Protein AF-A0A952NYY2-F1 (afdb_monomer)

Sequence (61 aa):
MAKSRQDELIKFDSRMIDWNLSRGIITKEEYEKHLASLPDLSAQAEKIELDETSDSSDILN

Foldseek 3Di:
DDDDPVNVCQLQPPVCVVVCCVVVVDDPVRNVVVVVPDDPCVVVDDDDDDDPPPPDDPPDD

pLDDT: mean 82.97, std 15.92, range [44.09, 96.81]

Mean predicted aligned error: 10.51 Å

Structure (mmCIF, N/CA/C/O backbone):
data_AF-A0A952NYY2-F1
#
_entry.id   AF-A0A952NYY2-F1
#
loop_
_atom_site.group_PDB
_atom_site.id
_atom_site.type_symbol
_atom_site.label_atom_id
_atom_site.label_alt_id
_atom_site.label_comp_id
_atom_site.label_asym_id
_atom_site.label_entity_id
_atom_site.label_seq_id
_atom_site.pdbx_PDB_ins_code
_atom_site.Cartn_x
_atom_site.Cartn_y
_atom_site.Cartn_z
_atom_site.occupancy
_atom_site.B_iso_or_equiv
_atom_site.auth_seq_id
_atom_site.auth_comp_id
_atom_site.auth_asym_id
_atom_site.auth_atom_id
_atom_site.pdbx_PDB_model_num
ATOM 1 N N . MET A 1 1 ? 2.896 20.029 17.792 1.00 44.09 1 MET A N 1
ATOM 2 C CA . MET A 1 1 ? 4.010 19.074 17.610 1.00 44.09 1 MET A CA 1
ATOM 3 C C . MET A 1 1 ? 4.175 18.841 16.119 1.00 44.09 1 MET A C 1
ATOM 5 O O . MET A 1 1 ? 3.180 18.541 15.472 1.00 44.09 1 MET A O 1
ATOM 9 N N . ALA A 1 2 ? 5.365 19.064 15.563 1.00 53.16 2 ALA A N 1
ATOM 10 C CA . ALA A 1 2 ? 5.639 18.732 14.166 1.00 53.16 2 ALA A CA 1
ATOM 11 C C . ALA A 1 2 ? 5.747 17.203 14.038 1.00 53.16 2 ALA A C 1
ATOM 13 O O . ALA A 1 2 ? 6.441 16.587 14.844 1.00 53.16 2 ALA A O 1
ATOM 14 N N . LYS A 1 3 ? 5.036 16.597 13.081 1.00 60.34 3 LYS A N 1
ATOM 15 C CA . LYS A 1 3 ? 5.157 15.160 12.786 1.00 60.34 3 LYS A CA 1
ATOM 16 C C . LYS A 1 3 ? 6.540 14.893 12.195 1.00 60.34 3 LYS A C 1
ATOM 18 O O . LYS A 1 3 ? 6.981 15.647 11.327 1.00 60.34 3 LYS A O 1
ATOM 23 N N . SER A 1 4 ? 7.232 13.867 12.678 1.00 74.88 4 SER A N 1
ATOM 24 C CA . SER A 1 4 ? 8.550 13.512 12.159 1.00 74.88 4 SER A CA 1
ATOM 25 C C . SER A 1 4 ? 8.413 12.660 10.892 1.00 74.88 4 SER A C 1
ATOM 27 O O . SER A 1 4 ? 7.430 11.948 10.704 1.00 74.88 4 SER 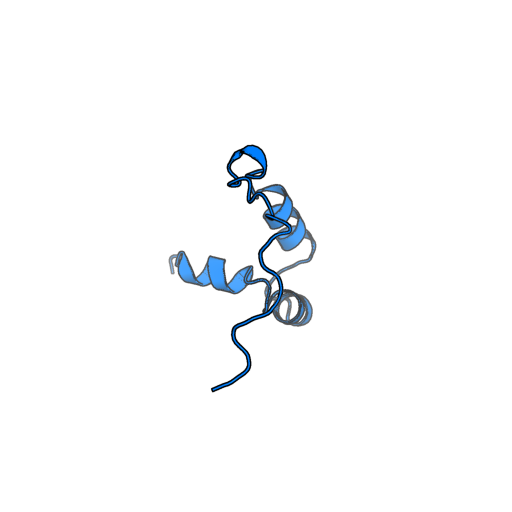A O 1
ATOM 29 N N . ARG A 1 5 ? 9.425 12.692 10.018 1.00 69.81 5 ARG A N 1
ATOM 30 C CA . ARG A 1 5 ? 9.472 11.856 8.801 1.00 69.81 5 ARG A CA 1
ATOM 31 C C . ARG A 1 5 ? 9.420 10.352 9.120 1.00 69.81 5 ARG A C 1
ATOM 33 O O . ARG A 1 5 ? 8.996 9.558 8.291 1.00 69.81 5 ARG A O 1
ATOM 40 N N . GLN A 1 6 ? 9.859 9.974 10.321 1.00 71.75 6 GLN A N 1
ATOM 41 C CA . GLN A 1 6 ? 9.839 8.600 10.824 1.00 71.75 6 GLN A CA 1
ATOM 42 C C . GLN A 1 6 ? 8.414 8.139 11.155 1.00 71.75 6 GLN A C 1
ATOM 44 O O . GLN A 1 6 ? 8.068 6.997 10.865 1.00 71.75 6 GLN A O 1
ATOM 49 N N . ASP A 1 7 ? 7.569 9.034 11.672 1.00 73.62 7 ASP A N 1
ATOM 50 C CA . ASP A 1 7 ? 6.172 8.716 11.991 1.00 73.62 7 ASP A CA 1
ATOM 51 C C . ASP A 1 7 ? 5.366 8.376 10.726 1.00 73.62 7 ASP A C 1
ATOM 53 O O . ASP A 1 7 ? 4.514 7.489 10.746 1.00 73.62 7 ASP A O 1
ATOM 57 N N . GLU A 1 8 ? 5.654 9.044 9.603 1.00 75.12 8 GLU A N 1
ATOM 58 C CA . GLU A 1 8 ? 5.013 8.745 8.315 1.00 75.12 8 GLU A CA 1
ATOM 59 C C . GLU A 1 8 ? 5.480 7.417 7.714 1.00 75.12 8 GLU A C 1
ATOM 61 O O . GLU A 1 8 ? 4.666 6.681 7.158 1.00 75.12 8 GLU A O 1
ATOM 66 N N . LEU A 1 9 ? 6.763 7.076 7.869 1.00 77.12 9 LEU A N 1
ATOM 67 C CA . LEU A 1 9 ? 7.300 5.796 7.400 1.00 77.12 9 LEU A CA 1
ATOM 68 C C . LEU A 1 9 ? 6.662 4.610 8.130 1.00 77.12 9 LEU A C 1
ATOM 70 O O . LEU A 1 9 ? 6.347 3.610 7.498 1.00 77.12 9 LEU A O 1
ATOM 74 N N . ILE A 1 10 ? 6.415 4.733 9.436 1.00 87.00 10 ILE A N 1
ATOM 75 C CA . ILE A 1 10 ? 5.747 3.684 10.224 1.00 87.00 10 ILE A CA 1
ATOM 76 C C . ILE A 1 10 ? 4.262 3.579 9.849 1.00 87.00 10 ILE A C 1
ATOM 78 O O . ILE A 1 10 ? 3.708 2.481 9.788 1.00 87.00 10 ILE A O 1
ATOM 82 N N . LYS A 1 11 ? 3.611 4.719 9.573 1.00 89.38 11 LYS A N 1
ATOM 83 C CA . LYS A 1 11 ? 2.190 4.785 9.196 1.00 89.38 11 LYS A CA 1
ATOM 84 C C . LYS A 1 11 ? 1.895 3.944 7.946 1.00 89.38 11 LYS A C 1
ATOM 86 O O . LYS A 1 11 ? 0.862 3.271 7.903 1.00 89.38 11 LYS A O 1
ATOM 91 N N . PHE A 1 12 ? 2.802 3.967 6.969 1.00 93.75 12 PHE A N 1
ATOM 92 C CA . PHE A 1 12 ? 2.659 3.256 5.698 1.00 93.75 12 PHE A CA 1
ATOM 93 C C . PHE A 1 12 ? 3.625 2.069 5.522 1.00 93.75 12 PHE A C 1
ATOM 95 O O . PHE A 1 12 ? 3.785 1.571 4.409 1.00 93.75 12 PHE A O 1
ATOM 102 N N . ASP A 1 13 ? 4.249 1.585 6.605 1.00 93.50 13 ASP A N 1
ATOM 103 C CA . ASP A 1 13 ? 5.075 0.372 6.565 1.00 93.50 13 ASP A CA 1
ATOM 104 C C . ASP A 1 13 ? 4.209 -0.820 6.140 1.00 93.50 13 ASP A C 1
ATOM 106 O O . ASP A 1 13 ? 3.181 -1.107 6.762 1.00 93.50 13 ASP A O 1
ATOM 110 N N . SER A 1 14 ? 4.629 -1.527 5.088 1.00 92.50 14 SER A N 1
ATOM 111 C CA . SER A 1 14 ? 3.870 -2.627 4.479 1.00 92.50 14 SER A CA 1
ATOM 112 C C . SER A 1 14 ? 3.532 -3.748 5.464 1.00 92.50 14 SER A C 1
ATOM 114 O O . SER A 1 14 ? 2.493 -4.387 5.324 1.00 92.50 14 SER A O 1
ATOM 116 N N . ARG A 1 15 ? 4.356 -3.956 6.498 1.00 93.75 15 ARG A N 1
ATOM 117 C CA . ARG A 1 15 ? 4.133 -4.970 7.542 1.00 93.75 15 ARG A CA 1
ATOM 118 C C . ARG A 1 15 ? 3.096 -4.531 8.573 1.00 93.75 15 ARG A C 1
ATOM 120 O O . ARG A 1 15 ? 2.622 -5.355 9.349 1.00 93.75 15 ARG A O 1
ATOM 127 N N . MET A 1 16 ? 2.774 -3.239 8.615 1.00 94.88 16 MET A N 1
ATOM 128 C CA . MET A 1 16 ? 1.865 -2.639 9.589 1.00 94.88 16 MET A CA 1
ATOM 129 C C . MET A 1 16 ? 0.554 -2.138 8.982 1.00 94.88 16 MET A C 1
ATOM 131 O O . MET A 1 16 ? -0.341 -1.801 9.751 1.00 94.88 16 MET A O 1
ATOM 135 N N . ILE A 1 17 ? 0.401 -2.106 7.652 1.00 94.81 17 ILE A N 1
ATOM 136 C CA . ILE A 1 17 ? -0.788 -1.556 6.975 1.00 94.81 17 ILE A CA 1
ATOM 137 C C . ILE A 1 17 ? -2.098 -2.136 7.509 1.00 94.81 17 ILE A C 1
ATOM 139 O O . ILE A 1 17 ? -2.954 -1.374 7.958 1.00 94.81 17 ILE A O 1
ATOM 143 N N . ASP A 1 18 ? -2.243 -3.461 7.529 1.00 95.12 18 ASP A N 1
ATOM 144 C CA . ASP A 1 18 ? -3.488 -4.104 7.967 1.00 95.12 18 ASP A CA 1
ATOM 145 C C . ASP A 1 18 ? -3.785 -3.814 9.441 1.00 95.12 18 ASP A C 1
ATOM 147 O O . ASP A 1 18 ? -4.920 -3.518 9.827 1.00 95.12 18 ASP A O 1
ATOM 151 N N . TRP A 1 19 ? -2.742 -3.825 10.274 1.00 95.69 19 TRP A N 1
ATOM 152 C CA . TRP A 1 19 ? -2.861 -3.479 11.684 1.00 95.69 19 TRP A CA 1
ATOM 153 C C . TRP A 1 19 ? -3.279 -2.012 11.863 1.00 95.69 19 TRP A C 1
ATOM 155 O O . TRP A 1 19 ? -4.225 -1.729 12.601 1.00 95.69 19 TRP A O 1
ATOM 165 N N . ASN A 1 20 ? -2.651 -1.088 11.136 1.00 95.44 20 ASN A N 1
ATOM 166 C CA . ASN A 1 20 ? -2.959 0.338 11.170 1.00 95.44 20 ASN A CA 1
ATOM 167 C C . ASN A 1 20 ? -4.386 0.639 10.677 1.00 95.44 20 ASN A C 1
ATOM 169 O O . ASN A 1 20 ? -5.074 1.456 11.293 1.00 95.44 20 ASN A O 1
ATOM 173 N N . LEU A 1 21 ? -4.852 -0.037 9.621 1.00 95.62 21 LEU A N 1
ATOM 174 C CA . LEU A 1 21 ? -6.227 0.062 9.115 1.00 95.62 21 LEU A CA 1
ATOM 175 C C . LEU A 1 21 ? -7.230 -0.445 10.153 1.00 95.62 21 LEU A C 1
ATOM 177 O O . LEU A 1 21 ? -8.196 0.247 10.471 1.00 95.62 21 LEU A O 1
ATOM 181 N N . SER A 1 22 ? -6.973 -1.621 10.739 1.00 96.44 22 SER A N 1
ATOM 182 C CA . SER A 1 22 ? -7.863 -2.220 11.744 1.00 96.44 22 SER A CA 1
ATOM 183 C C . SER A 1 22 ? -8.013 -1.361 13.006 1.00 96.44 22 SER A C 1
ATOM 185 O O . SER A 1 22 ? -9.046 -1.406 13.672 1.00 96.44 22 SER A O 1
ATOM 187 N N . ARG A 1 23 ? -6.994 -0.552 13.327 1.00 95.25 23 ARG A N 1
ATOM 188 C CA . ARG A 1 23 ? -6.988 0.373 14.468 1.00 95.25 23 ARG A CA 1
ATOM 189 C C . ARG A 1 23 ? -7.409 1.802 14.132 1.00 95.25 23 ARG A C 1
ATOM 191 O O . ARG A 1 23 ? -7.425 2.637 15.032 1.00 95.25 23 ARG A O 1
ATOM 198 N N . GLY A 1 24 ? -7.727 2.097 12.871 1.00 94.19 24 GLY A N 1
ATOM 199 C CA . GLY A 1 24 ? -8.084 3.447 12.426 1.00 94.19 24 GLY A CA 1
ATOM 200 C C . GLY A 1 24 ? -6.935 4.458 12.508 1.00 94.19 24 GLY A C 1
ATOM 201 O O . GLY A 1 24 ? -7.181 5.661 12.537 1.00 94.19 24 GLY A O 1
ATOM 202 N N . ILE A 1 25 ? -5.683 3.989 12.555 1.00 93.81 25 ILE A N 1
ATOM 203 C CA . ILE A 1 25 ? -4.484 4.843 12.492 1.00 93.81 25 ILE A CA 1
ATOM 204 C C . ILE A 1 25 ? -4.355 5.455 11.093 1.00 93.81 25 ILE A C 1
ATOM 206 O O . ILE A 1 25 ? -3.900 6.593 10.943 1.00 93.81 25 ILE A O 1
ATOM 210 N N . ILE A 1 26 ? -4.767 4.696 10.074 1.00 94.81 26 ILE A N 1
ATOM 211 C CA . ILE A 1 26 ? -4.911 5.155 8.693 1.00 94.81 26 ILE A CA 1
ATOM 212 C C . ILE A 1 26 ? -6.301 4.789 8.185 1.00 94.81 26 ILE A C 1
ATOM 214 O O . ILE A 1 26 ? -6.850 3.758 8.581 1.00 94.81 2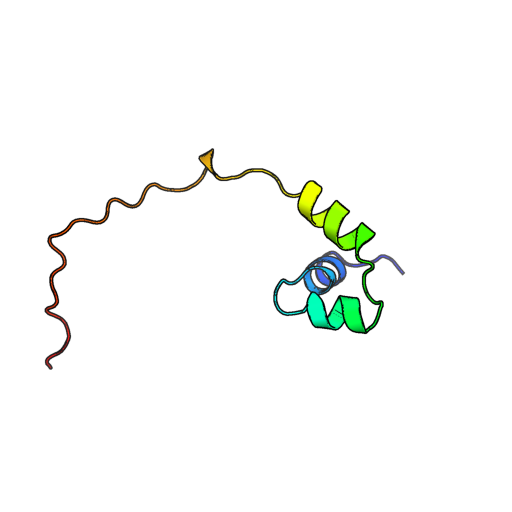6 ILE A O 1
ATOM 218 N N . THR A 1 27 ? -6.861 5.600 7.293 1.00 96.31 27 THR A N 1
ATOM 219 C CA . THR A 1 27 ? -8.071 5.213 6.554 1.00 96.31 27 THR A CA 1
ATOM 220 C C . THR A 1 27 ? -7.709 4.515 5.245 1.00 96.31 27 THR A C 1
ATOM 222 O O . THR A 1 27 ? -6.594 4.643 4.733 1.00 96.31 27 THR A O 1
ATOM 225 N N . LYS A 1 28 ? -8.678 3.797 4.668 1.00 95.38 28 LYS A N 1
ATOM 226 C CA . LYS A 1 28 ? -8.518 3.185 3.344 1.00 95.38 28 LYS A CA 1
ATOM 227 C C . LYS A 1 28 ? -8.216 4.236 2.268 1.00 95.38 28 LYS A C 1
ATOM 229 O O . LYS A 1 28 ? -7.310 4.042 1.471 1.00 95.38 28 LYS A O 1
ATOM 234 N N . GLU A 1 29 ? -8.911 5.370 2.307 1.00 96.81 29 GLU A N 1
ATOM 235 C CA . GLU A 1 29 ? -8.707 6.489 1.376 1.00 96.81 29 GLU A CA 1
ATOM 236 C C . GLU A 1 29 ? -7.303 7.102 1.505 1.00 96.81 29 GLU A C 1
ATOM 238 O O . GLU A 1 29 ? -6.654 7.400 0.503 1.00 96.81 29 GLU A O 1
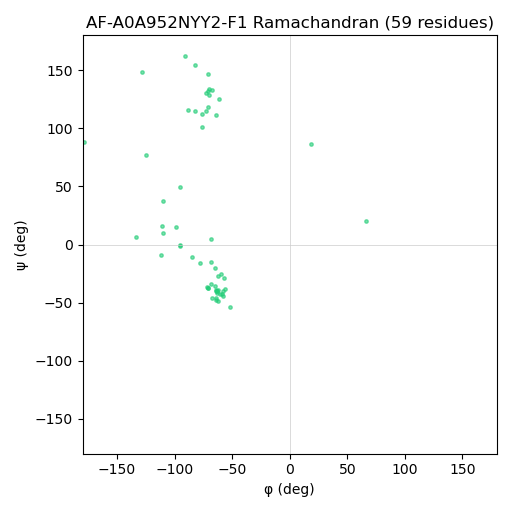ATOM 243 N N . GLU A 1 30 ? -6.800 7.271 2.734 1.00 94.62 30 GLU A N 1
ATOM 244 C CA . GLU A 1 30 ? -5.433 7.749 2.966 1.00 94.62 30 GLU A CA 1
ATOM 245 C C . GLU A 1 30 ? -4.391 6.775 2.410 1.00 94.62 30 GLU A C 1
ATOM 247 O O . GLU A 1 30 ? -3.392 7.210 1.834 1.00 94.62 30 GLU A O 1
ATOM 252 N N . TYR A 1 31 ? -4.621 5.470 2.571 1.00 95.12 31 TYR A N 1
ATOM 253 C CA . TYR A 1 31 ? -3.737 4.438 2.044 1.00 95.12 31 TYR A CA 1
ATOM 254 C C . TYR A 1 31 ? -3.744 4.402 0.511 1.00 95.12 31 TYR A C 1
ATOM 256 O O . TYR A 1 31 ? -2.681 4.416 -0.106 1.00 95.12 31 TYR A O 1
ATOM 264 N N . GLU A 1 32 ? -4.917 4.454 -0.118 1.00 96.00 32 GLU A N 1
ATOM 265 C CA . GLU A 1 32 ? -5.045 4.522 -1.579 1.00 96.00 32 GLU A CA 1
ATOM 266 C C . GLU A 1 32 ? -4.367 5.773 -2.151 1.00 96.00 32 GLU A C 1
ATOM 268 O O . GLU A 1 32 ? -3.629 5.692 -3.134 1.00 96.00 32 GLU A O 1
ATOM 273 N N . LYS A 1 33 ? -4.538 6.928 -1.496 1.00 95.50 33 LYS A N 1
ATOM 274 C CA . LYS A 1 33 ? -3.848 8.166 -1.875 1.00 95.50 33 LYS A CA 1
ATOM 275 C C . LYS A 1 33 ? -2.329 8.043 -1.741 1.00 95.50 33 LYS A C 1
ATOM 277 O O . LYS A 1 33 ? -1.606 8.568 -2.585 1.00 95.50 33 LYS A O 1
ATOM 282 N N . HIS A 1 34 ? -1.846 7.368 -0.697 1.00 93.38 34 HIS A N 1
ATOM 283 C CA . HIS A 1 34 ? -0.421 7.100 -0.530 1.00 93.38 34 HIS A CA 1
ATOM 284 C C . HIS A 1 34 ? 0.115 6.231 -1.674 1.00 93.38 34 HIS A C 1
ATOM 286 O O . HIS A 1 34 ? 1.089 6.622 -2.313 1.00 93.38 34 HIS A O 1
ATOM 292 N N . LEU A 1 35 ? -0.559 5.125 -2.001 1.00 93.81 35 LEU A N 1
ATOM 293 C CA . LEU A 1 35 ? -0.177 4.253 -3.116 1.00 93.81 35 LEU A CA 1
ATOM 294 C C . LEU A 1 35 ? -0.150 5.005 -4.452 1.00 93.81 35 LEU A C 1
ATOM 296 O O . LEU A 1 35 ? 0.817 4.888 -5.198 1.00 93.81 35 LEU A O 1
ATOM 300 N N . ALA A 1 36 ? -1.161 5.833 -4.724 1.00 95.62 36 ALA A N 1
ATOM 301 C CA . ALA A 1 36 ? -1.224 6.646 -5.939 1.00 95.62 36 ALA A CA 1
ATOM 302 C C . ALA A 1 36 ? -0.119 7.716 -6.025 1.00 95.62 36 ALA A C 1
ATOM 304 O 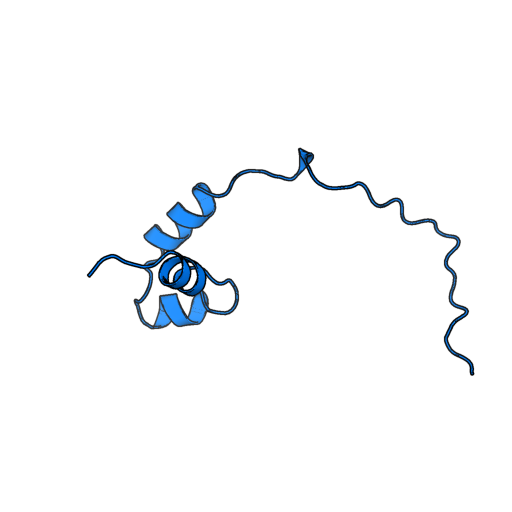O . ALA A 1 36 ? 0.169 8.216 -7.109 1.00 95.62 36 ALA A O 1
ATOM 305 N N . SER A 1 37 ? 0.487 8.091 -4.893 1.00 94.38 37 SER A N 1
ATOM 306 C CA . SER A 1 37 ? 1.593 9.053 -4.847 1.00 94.38 37 SER A CA 1
ATOM 307 C C . SER A 1 37 ? 2.971 8.429 -5.085 1.00 94.38 37 SER A C 1
ATOM 309 O O . SER A 1 37 ? 3.943 9.167 -5.255 1.00 94.38 37 SER A O 1
ATOM 311 N N . LEU A 1 38 ? 3.076 7.094 -5.085 1.00 92.19 38 LEU A N 1
ATOM 312 C CA . LEU A 1 38 ? 4.348 6.409 -5.299 1.00 92.19 38 LEU A CA 1
ATOM 313 C C . LEU A 1 38 ? 4.789 6.550 -6.766 1.00 92.19 38 LEU A C 1
ATOM 315 O O . LEU A 1 38 ? 3.985 6.321 -7.671 1.00 92.19 38 LEU A O 1
ATOM 319 N N . PRO A 1 39 ? 6.054 6.926 -7.027 1.00 94.31 39 PRO A N 1
ATOM 320 C CA . PRO A 1 39 ? 6.562 7.031 -8.387 1.00 94.31 39 PRO A CA 1
ATOM 321 C C . PRO A 1 39 ? 6.726 5.645 -9.019 1.00 94.31 39 PRO A C 1
ATOM 323 O O . PRO A 1 39 ? 7.116 4.687 -8.349 1.00 94.31 39 PRO A O 1
ATOM 326 N N . ASP A 1 40 ? 6.508 5.559 -10.330 1.00 93.81 40 ASP A N 1
ATOM 327 C CA . ASP A 1 40 ? 6.927 4.393 -11.103 1.00 93.81 40 ASP A CA 1
ATOM 328 C C . ASP A 1 40 ? 8.454 4.414 -11.263 1.00 93.81 40 ASP A C 1
ATOM 330 O O . ASP A 1 40 ? 9.026 5.316 -11.880 1.00 93.81 40 ASP A O 1
ATOM 334 N N . LEU A 1 41 ? 9.116 3.424 -10.667 1.00 93.50 41 LEU A N 1
ATOM 335 C CA . LEU A 1 41 ? 10.567 3.246 -10.718 1.00 93.50 41 LEU A CA 1
ATOM 336 C C . LEU A 1 41 ? 10.968 2.025 -11.557 1.00 93.50 41 LEU A C 1
ATOM 338 O O . LEU A 1 41 ? 12.139 1.654 -11.559 1.00 93.50 41 LEU A O 1
ATOM 342 N N . SER A 1 42 ? 10.033 1.404 -12.286 1.00 89.69 42 SER A N 1
ATOM 343 C CA . SER A 1 42 ? 10.296 0.201 -13.090 1.00 89.69 42 SER A CA 1
ATOM 344 C C . SER A 1 42 ? 11.419 0.405 -14.113 1.00 89.69 42 SER A C 1
ATOM 346 O O . SER A 1 42 ? 12.270 -0.464 -14.279 1.00 89.69 42 SER A O 1
ATOM 348 N N . ALA A 1 43 ? 11.491 1.586 -14.731 1.00 91.62 43 ALA A N 1
ATOM 349 C CA . ALA A 1 43 ? 12.546 1.948 -15.679 1.00 91.62 43 ALA A CA 1
ATOM 350 C C . ALA A 1 43 ? 13.942 2.116 -15.043 1.00 91.62 43 ALA A C 1
ATOM 352 O O . ALA A 1 43 ? 14.934 2.163 -15.763 1.00 91.62 43 ALA A O 1
ATOM 353 N N . GLN A 1 44 ? 14.026 2.237 -13.714 1.00 93.88 44 GLN A N 1
ATOM 354 C CA . GLN A 1 44 ? 15.284 2.364 -12.968 1.00 93.88 44 GLN A CA 1
ATOM 355 C C . GLN A 1 44 ? 15.785 1.014 -12.437 1.00 93.88 44 GLN A C 1
ATOM 357 O O . GLN A 1 44 ? 16.831 0.963 -11.793 1.00 93.88 44 GLN A O 1
ATOM 362 N N . ALA A 1 45 ? 15.040 -0.070 -12.672 1.00 91.44 45 ALA A N 1
ATOM 363 C CA . ALA A 1 45 ? 15.427 -1.396 -12.227 1.00 91.44 45 ALA A CA 1
ATOM 364 C C . ALA A 1 45 ? 16.637 -1.911 -13.019 1.00 91.44 45 ALA A C 1
ATOM 366 O O . ALA A 1 45 ? 16.678 -1.841 -14.249 1.00 91.44 45 ALA A O 1
ATOM 367 N N . GLU A 1 46 ? 17.612 -2.467 -12.305 1.00 91.88 46 GLU A N 1
ATOM 368 C CA . GLU A 1 46 ? 18.720 -3.193 -12.916 1.00 91.88 46 GLU A CA 1
ATOM 369 C C . GLU A 1 46 ? 18.203 -4.510 -13.507 1.00 91.88 46 GLU A C 1
ATOM 371 O O . GLU A 1 46 ? 17.514 -5.288 -12.841 1.00 91.88 46 GLU A O 1
ATOM 376 N N . LYS A 1 47 ? 18.520 -4.761 -14.780 1.00 88.06 47 LYS A N 1
ATOM 377 C CA . LYS A 1 47 ? 18.180 -6.021 -15.437 1.00 88.06 47 LYS A CA 1
ATOM 378 C C . LYS A 1 47 ? 19.152 -7.096 -14.958 1.00 88.06 47 LYS A C 1
ATOM 380 O O . LYS A 1 47 ? 20.325 -7.0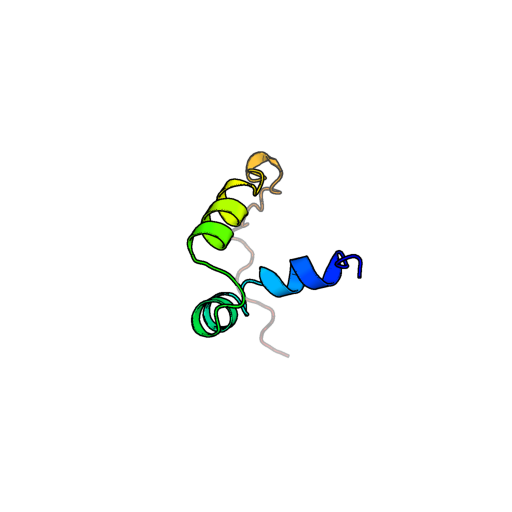63 -15.311 1.00 88.06 47 LYS A O 1
ATOM 385 N N . ILE A 1 48 ? 18.647 -8.068 -14.208 1.00 87.69 48 ILE A N 1
ATOM 386 C CA . ILE A 1 48 ? 19.403 -9.272 -13.862 1.00 87.69 48 ILE A CA 1
ATOM 387 C C . ILE A 1 48 ? 19.173 -10.302 -14.968 1.00 87.69 48 ILE A C 1
ATOM 389 O O . ILE A 1 48 ? 18.045 -10.748 -15.186 1.00 87.69 48 ILE A O 1
ATOM 393 N N . GLU A 1 49 ? 20.234 -10.658 -15.689 1.00 85.00 49 GLU A N 1
ATOM 394 C CA . GLU A 1 49 ? 20.220 -11.805 -16.596 1.00 85.00 49 GLU A CA 1
ATOM 395 C C . GLU A 1 49 ? 20.476 -13.062 -15.761 1.00 85.00 49 GLU A C 1
ATOM 397 O O . GLU A 1 49 ? 21.517 -13.196 -15.121 1.00 85.00 49 GLU A O 1
ATOM 402 N N . LEU A 1 50 ? 19.479 -13.945 -15.692 1.00 81.88 50 LEU A N 1
ATOM 403 C CA . LEU A 1 50 ? 19.636 -15.248 -15.059 1.00 81.88 50 LEU A CA 1
ATOM 404 C C . LEU A 1 50 ? 20.423 -16.129 -16.028 1.00 81.88 50 LEU A C 1
ATOM 406 O O . LEU A 1 50 ? 19.868 -16.610 -17.013 1.00 81.88 50 LEU A O 1
ATOM 410 N N . ASP A 1 51 ? 21.718 -16.284 -15.772 1.00 75.81 51 ASP A N 1
ATOM 411 C CA . ASP A 1 51 ? 22.553 -17.218 -16.519 1.00 75.81 51 ASP A CA 1
ATOM 412 C C . ASP A 1 51 ? 22.150 -18.645 -16.113 1.00 75.81 51 ASP A C 1
ATOM 414 O O . ASP A 1 51 ? 22.249 -19.017 -14.938 1.00 75.81 51 ASP A O 1
ATOM 418 N N . GLU A 1 52 ? 21.671 -19.452 -17.064 1.00 67.88 52 GLU A N 1
ATOM 419 C CA . GLU A 1 52 ? 21.230 -20.837 -16.810 1.00 67.88 52 GLU A CA 1
ATOM 420 C C . GLU A 1 52 ? 22.39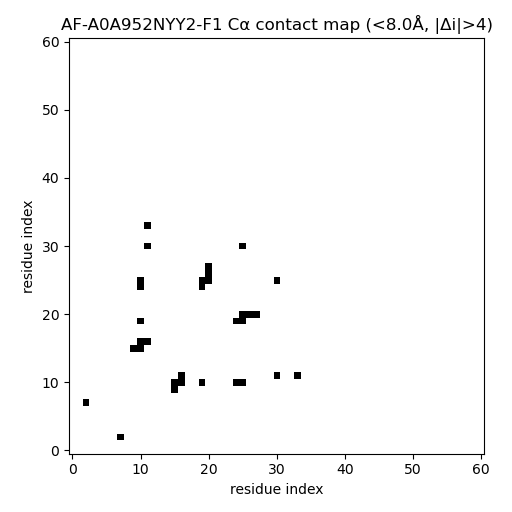2 -21.784 -16.437 1.00 67.88 52 GLU A C 1
ATOM 422 O O . GLU A 1 52 ? 22.188 -22.976 -16.246 1.00 67.88 52 GLU A O 1
ATOM 427 N N . THR A 1 53 ? 23.620 -21.278 -16.286 1.00 60.06 53 THR A N 1
ATOM 428 C CA . THR A 1 53 ? 24.814 -22.064 -15.934 1.00 60.06 53 THR A CA 1
ATOM 429 C C . THR A 1 53 ? 25.205 -22.009 -14.456 1.00 60.06 53 THR A C 1
ATOM 431 O O . THR A 1 53 ? 26.310 -22.414 -14.104 1.00 60.06 53 THR A O 1
ATOM 434 N N . SER A 1 54 ? 24.322 -21.548 -13.567 1.00 57.66 54 SER A N 1
ATOM 435 C CA . SER A 1 54 ? 24.530 -21.651 -12.112 1.00 57.66 54 SER A CA 1
ATOM 436 C C . SER A 1 54 ? 23.829 -22.886 -11.536 1.00 57.66 54 SER A C 1
ATOM 438 O O . SER A 1 54 ? 23.078 -22.797 -10.563 1.00 57.66 54 SER A O 1
ATOM 440 N N . ASP A 1 55 ? 24.051 -24.044 -12.160 1.00 57.88 55 ASP A N 1
ATOM 441 C CA . ASP A 1 55 ? 23.677 -25.338 -11.598 1.00 57.88 55 ASP A CA 1
ATOM 442 C C . ASP A 1 55 ? 24.481 -25.595 -1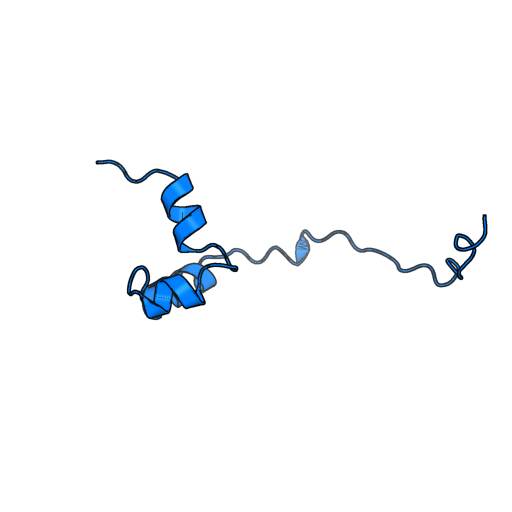0.311 1.00 57.88 55 ASP A C 1
ATOM 444 O O . ASP A 1 55 ? 25.694 -25.789 -10.322 1.00 57.88 55 ASP A O 1
ATOM 448 N N . SER A 1 56 ? 23.761 -25.578 -9.190 1.00 59.59 56 SER A N 1
ATOM 449 C CA . SER A 1 56 ? 23.967 -26.383 -7.977 1.00 59.59 56 SER A CA 1
ATOM 450 C C . SER A 1 56 ? 25.345 -27.047 -7.759 1.00 59.59 56 SER A C 1
ATOM 452 O O . SER A 1 56 ? 25.484 -28.250 -7.983 1.00 59.59 56 SER A O 1
ATOM 454 N N . SER A 1 57 ? 26.320 -26.343 -7.167 1.00 55.53 57 SER A N 1
ATOM 455 C CA . SER A 1 57 ? 27.512 -27.017 -6.608 1.00 55.53 57 SER A CA 1
ATOM 456 C C . SER A 1 57 ? 27.972 -26.605 -5.204 1.00 55.53 57 SER A C 1
ATOM 458 O O . SER A 1 57 ? 28.963 -27.159 -4.745 1.00 55.53 57 SER A O 1
ATOM 460 N N . ASP A 1 58 ? 27.247 -25.757 -4.464 1.00 59.34 58 ASP A N 1
ATOM 461 C CA . ASP A 1 58 ? 27.665 -25.338 -3.106 1.00 59.34 58 ASP A CA 1
ATOM 462 C C . ASP A 1 58 ? 26.780 -25.896 -1.973 1.00 59.34 58 ASP A C 1
ATOM 464 O O . ASP A 1 58 ? 26.536 -25.249 -0.955 1.00 59.34 58 ASP A O 1
ATOM 468 N N . ILE A 1 59 ? 26.320 -27.143 -2.117 1.00 59.16 59 ILE A N 1
ATOM 469 C CA . ILE A 1 59 ? 25.893 -27.967 -0.976 1.00 59.16 59 ILE A CA 1
ATOM 470 C C . ILE A 1 59 ? 26.68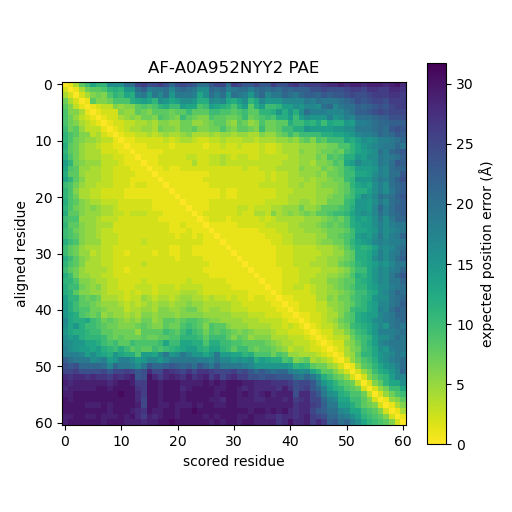6 -29.271 -1.024 1.00 59.16 59 ILE A C 1
ATOM 472 O O . ILE A 1 59 ? 26.170 -30.282 -1.484 1.00 59.16 59 ILE A O 1
ATOM 476 N N . LEU A 1 60 ? 27.955 -29.224 -0.607 1.00 45.00 60 LEU A N 1
ATOM 477 C CA . LEU A 1 60 ? 28.702 -30.320 0.029 1.00 45.00 60 LEU A CA 1
ATOM 478 C C . LEU A 1 60 ? 30.120 -29.831 0.376 1.00 45.00 60 LEU A C 1
ATOM 480 O O . LEU A 1 60 ? 31.055 -29.998 -0.405 1.00 45.00 60 LEU A O 1
ATOM 484 N N . ASN A 1 61 ? 30.270 -29.255 1.571 1.00 45.47 61 ASN A N 1
ATOM 485 C CA . ASN A 1 61 ? 31.368 -29.605 2.475 1.00 45.47 61 ASN A CA 1
ATOM 486 C C . ASN A 1 61 ? 30.985 -29.293 3.925 1.00 45.47 61 ASN A C 1
ATOM 488 O O . ASN A 1 61 ? 30.734 -28.103 4.219 1.00 45.47 61 ASN A O 1
#

Nearest PDB structures (foldseek):
  8w9z-assembly1_F  TM=3.901E-01  e=9.891E+00  Nicotiana tabacum

Solvent-accessible surface area (backbone atoms only — not comparable to full-atom values): 4237 Å² total; per-residue (Å²): 134,84,84,52,78,65,59,55,53,58,62,67,29,82,92,38,38,70,61,28,45,76,70,64,78,40,53,72,66,58,51,53,52,52,62,72,67,57,77,90,56,74,90,74,56,80,85,81,80,83,67,89,80,74,73,87,76,89,86,82,132

Radius 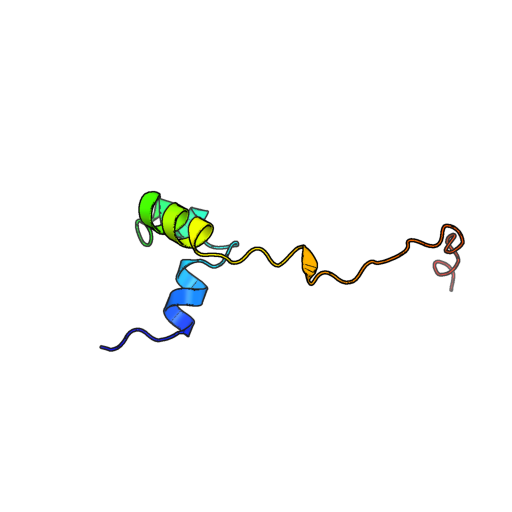of gyration: 19.78 Å; Cα contacts (8 Å, |Δi|>4): 16; chains: 1; bounding box: 40×49×34 Å

Secondary structure (DSSP, 8-state):
-PPPHHHHHHHT-TTTHHHHHHTTSS-HHHHHHHHHHS---GGG-------TT--S--S--